Protein AF-A0A6N6ZB13-F1 (afdb_monomer_lite)

Secondary structure (DSSP, 8-state):
-----------------HHHHHHHHHHHHTT----------HHHHHHHHHHHHHHHTS---EEEEETTTTEEEEESTTS----GGGGHHHHHHHHHHHHHTTS--TT------GGGPPSS-----------

Radius of gyration: 36.11 Å; chains: 1; bounding box: 104×61×74 Å

pLDDT: mean 78.66, std 20.18, range [37.59, 98.25]

Structure (mmCIF, N/CA/C/O backbone):
data_AF-A0A6N6ZB13-F1
#
_entry.id   AF-A0A6N6ZB13-F1
#
loop_
_atom_site.group_PDB
_atom_site.id
_atom_site.type_symbol
_atom_site.label_atom_id
_atom_site.label_alt_id
_atom_site.label_comp_id
_atom_site.label_asym_id
_atom_site.label_entity_id
_atom_site.label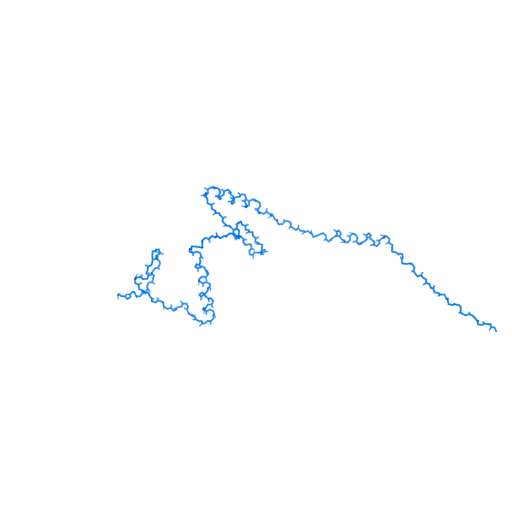_seq_id
_atom_site.pdbx_PDB_ins_code
_atom_site.Cartn_x
_atom_site.Cartn_y
_atom_site.Cartn_z
_atom_site.occupancy
_atom_site.B_iso_or_equiv
_atom_site.auth_seq_id
_atom_site.auth_comp_id
_atom_site.auth_asym_id
_atom_site.auth_atom_id
_atom_site.pdbx_PDB_model_num
ATOM 1 N N . MET A 1 1 ? -89.120 36.707 37.910 1.00 37.59 1 MET A N 1
ATOM 2 C CA . MET A 1 1 ? -87.820 36.511 38.594 1.00 37.59 1 MET A CA 1
ATOM 3 C C . MET A 1 1 ? -86.699 36.685 37.576 1.00 37.59 1 MET A C 1
ATOM 5 O O . MET A 1 1 ? -86.916 36.291 36.436 1.00 37.59 1 MET A O 1
ATOM 9 N N . PRO A 1 2 ? -85.590 37.355 37.932 1.00 39.44 2 PRO A N 1
ATOM 10 C CA . PRO A 1 2 ? -84.689 37.986 36.972 1.00 39.44 2 PRO A CA 1
ATOM 11 C C . PRO A 1 2 ? -83.612 37.044 36.418 1.00 39.44 2 PRO A C 1
ATOM 13 O O . PRO A 1 2 ? -83.189 36.087 37.059 1.00 39.44 2 PRO A O 1
ATOM 16 N N . THR A 1 3 ? -83.156 37.390 35.219 1.00 54.28 3 THR A N 1
ATOM 17 C CA . THR A 1 3 ? -82.002 36.862 34.488 1.00 54.28 3 THR A CA 1
ATOM 18 C C . THR A 1 3 ? -80.716 37.581 34.908 1.00 54.28 3 THR A C 1
ATOM 20 O O . THR A 1 3 ? -80.650 38.796 34.746 1.00 54.28 3 THR A O 1
ATOM 23 N N . GLN A 1 4 ? -79.675 36.860 35.338 1.00 46.25 4 GLN A N 1
ATOM 24 C CA . GLN A 1 4 ? -78.270 37.271 35.171 1.00 46.25 4 GLN A CA 1
ATOM 25 C C . GLN A 1 4 ? -77.349 36.041 35.182 1.00 46.25 4 GLN A C 1
ATOM 27 O O . GLN A 1 4 ? -77.178 35.392 36.208 1.00 46.25 4 GLN A O 1
ATOM 32 N N . GLY A 1 5 ? -76.737 35.738 34.036 1.00 38.31 5 GLY A N 1
ATOM 33 C CA . GLY A 1 5 ? -75.605 34.818 33.923 1.00 38.31 5 GLY A CA 1
ATOM 34 C C . GLY A 1 5 ? -74.342 35.622 33.632 1.00 38.31 5 GLY A C 1
ATOM 35 O O . GLY A 1 5 ? -74.124 36.030 32.495 1.00 38.31 5 GLY A O 1
ATOM 36 N N . SER A 1 6 ? -73.548 35.895 34.669 1.00 45.22 6 SER A N 1
ATOM 37 C CA . SER A 1 6 ? -72.251 36.571 34.568 1.00 45.22 6 SER A CA 1
ATOM 38 C C . SER A 1 6 ? -71.168 35.580 34.132 1.00 45.22 6 SER A C 1
ATOM 40 O O . SER A 1 6 ? -71.003 34.515 34.727 1.00 45.22 6 SER A O 1
ATOM 42 N N . ALA A 1 7 ? -70.439 35.938 33.076 1.00 50.62 7 ALA A N 1
ATOM 43 C CA . ALA A 1 7 ? -69.343 35.172 32.505 1.00 50.62 7 ALA A CA 1
ATOM 44 C C . ALA A 1 7 ? -68.093 35.232 33.402 1.00 50.62 7 ALA A C 1
ATOM 46 O O . ALA A 1 7 ? -67.455 36.277 33.526 1.00 50.62 7 ALA A O 1
ATOM 47 N N . TYR A 1 8 ? -67.697 34.091 33.971 1.00 49.25 8 TYR A N 1
ATOM 48 C CA . TYR A 1 8 ? -66.414 33.922 34.659 1.00 49.25 8 TYR A CA 1
ATOM 49 C C . TYR A 1 8 ? -65.397 33.235 33.732 1.00 49.25 8 TYR A C 1
ATOM 51 O O . TYR A 1 8 ? -65.586 32.095 33.316 1.00 49.25 8 TYR A O 1
ATOM 59 N N . LYS A 1 9 ? -64.301 33.936 33.408 1.00 50.22 9 LYS A N 1
ATOM 60 C CA . LYS A 1 9 ? -63.164 33.441 32.609 1.00 50.22 9 LYS A CA 1
ATOM 61 C C . LYS A 1 9 ? -62.019 33.043 33.558 1.00 50.22 9 LYS A C 1
ATOM 63 O O . LYS A 1 9 ? -61.448 33.938 34.184 1.00 50.22 9 LYS A O 1
ATOM 68 N N . PRO A 1 10 ? -61.634 31.760 33.691 1.00 44.25 10 PRO A N 1
ATOM 69 C CA . PRO A 1 10 ? -60.499 31.403 34.532 1.00 44.25 10 PRO A CA 1
ATOM 70 C C . PRO A 1 10 ? -59.182 31.570 33.760 1.00 44.25 10 PRO A C 1
ATOM 72 O O . PRO A 1 10 ? -58.992 31.020 32.677 1.00 44.25 10 PRO A O 1
ATOM 75 N N . ARG A 1 11 ? -58.244 32.330 34.334 1.00 57.78 11 ARG A N 1
ATOM 76 C CA . ARG A 1 11 ? -56.826 32.323 33.945 1.00 57.78 11 ARG A CA 1
ATOM 77 C C . ARG A 1 11 ? -56.137 31.168 34.675 1.00 57.78 11 ARG A C 1
ATOM 79 O O . ARG A 1 11 ? -55.885 31.269 35.872 1.00 57.78 11 ARG A O 1
ATOM 86 N N . MET A 1 12 ? -55.828 30.081 33.968 1.00 42.53 12 MET A N 1
ATOM 87 C CA . MET A 1 12 ? -55.009 28.987 34.502 1.00 42.53 12 MET A CA 1
ATOM 88 C C . MET A 1 12 ? -53.541 29.427 34.596 1.00 42.53 12 MET A C 1
ATOM 90 O O . MET A 1 12 ? -52.909 29.737 33.589 1.00 42.53 12 MET A O 1
ATOM 94 N N . ARG A 1 13 ? -52.993 29.452 35.815 1.00 54.34 13 ARG A N 1
ATOM 95 C CA . ARG A 1 13 ? -51.546 29.501 36.060 1.00 54.34 13 ARG A CA 1
ATOM 96 C C . ARG A 1 13 ? -51.020 28.068 36.086 1.00 54.34 13 ARG A C 1
ATOM 98 O O . ARG A 1 13 ? -51.380 27.298 36.971 1.00 54.34 13 ARG A O 1
ATOM 105 N N . LEU A 1 14 ? -50.182 27.731 35.109 1.00 49.72 14 LEU A N 1
ATOM 106 C CA . LEU A 1 14 ? -49.508 26.441 35.001 1.00 49.72 14 LEU A CA 1
ATOM 107 C C . LEU A 1 14 ? -48.392 26.358 36.058 1.00 49.72 14 LEU A C 1
ATOM 109 O O . LEU A 1 14 ? -47.333 26.958 35.899 1.00 49.72 14 LEU A O 1
ATOM 113 N N . PHE A 1 15 ? -48.653 25.649 37.156 1.00 59.22 15 PHE A N 1
ATOM 114 C CA . PHE A 1 15 ? -47.659 25.313 38.177 1.00 59.22 15 PHE A CA 1
ATOM 115 C C . PHE A 1 15 ? -46.985 23.991 37.796 1.00 59.22 15 PHE A C 1
ATOM 117 O O . PHE A 1 15 ? -47.596 22.929 37.899 1.00 59.22 15 PHE A O 1
ATOM 124 N N . ILE A 1 16 ? -45.732 24.053 37.344 1.00 56.81 16 ILE A N 1
ATOM 125 C CA . ILE A 1 16 ? -44.914 22.863 37.077 1.00 56.81 16 ILE A CA 1
ATOM 126 C C . ILE A 1 16 ? -44.331 22.391 38.420 1.00 56.81 16 ILE A C 1
ATOM 128 O O . ILE A 1 16 ? -43.583 23.145 39.046 1.00 56.81 16 ILE A O 1
ATOM 132 N N . PRO A 1 17 ? -44.658 21.182 38.914 1.00 52.16 17 PRO A N 1
ATOM 133 C CA . PRO A 1 17 ? -44.136 20.710 40.188 1.00 52.16 17 PRO A CA 1
ATOM 134 C C . PRO A 1 17 ? -42.657 20.320 40.052 1.00 52.16 17 PRO A C 1
ATOM 136 O O . PRO A 1 17 ? -42.290 19.530 39.184 1.00 52.16 17 PRO A O 1
ATOM 139 N N . PHE A 1 18 ? -41.817 20.805 40.972 1.00 55.53 18 PHE A N 1
ATOM 140 C CA . PHE A 1 18 ? -40.373 20.513 41.064 1.00 55.53 18 PHE A CA 1
ATOM 141 C C . PHE A 1 18 ? -40.019 19.011 41.044 1.00 55.53 18 PHE A C 1
ATOM 143 O O . PHE A 1 18 ? -38.910 18.638 40.666 1.00 55.53 18 PHE A O 1
ATOM 150 N N . ARG A 1 19 ? -40.966 18.126 41.385 1.00 55.62 19 ARG A N 1
ATOM 151 C CA . ARG A 1 19 ? -40.795 16.665 41.302 1.00 55.62 19 ARG A CA 1
ATOM 152 C C . ARG A 1 19 ? -40.657 16.142 39.865 1.00 55.62 19 ARG A C 1
ATOM 154 O O . ARG A 1 19 ? -39.998 15.128 39.665 1.00 55.62 19 ARG A O 1
ATOM 161 N N . LEU A 1 20 ? -41.218 16.840 38.874 1.00 53.56 20 LEU A N 1
ATOM 162 C CA . LEU A 1 20 ? -41.131 16.459 37.459 1.00 53.56 20 LEU A CA 1
ATOM 163 C C . LEU A 1 20 ? -39.747 16.772 36.862 1.00 53.56 20 LEU A C 1
ATOM 165 O O . LEU A 1 20 ? -39.248 16.017 36.036 1.00 53.56 20 LEU A O 1
ATOM 169 N N . VAL A 1 21 ? -39.094 17.837 37.342 1.00 60.34 21 VAL A N 1
ATOM 170 C CA . VAL A 1 21 ? -37.716 18.197 36.957 1.00 60.34 21 VAL A CA 1
ATOM 171 C C . VAL A 1 21 ? -36.721 17.144 3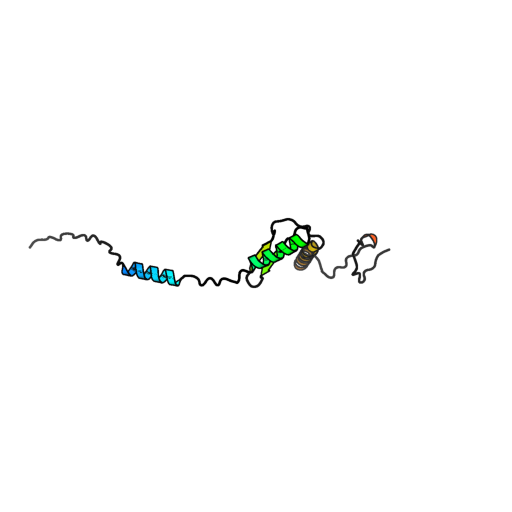7.454 1.00 60.34 21 VAL A C 1
ATOM 173 O O . VAL A 1 21 ? -35.830 16.735 36.715 1.00 60.34 21 VAL A O 1
ATOM 176 N N . TYR A 1 22 ? -36.910 16.649 38.681 1.00 58.06 22 TYR A N 1
ATOM 177 C CA . TYR A 1 22 ? -36.040 15.625 39.270 1.00 58.06 22 TYR A CA 1
ATOM 178 C C . TYR A 1 22 ? -36.163 14.257 38.582 1.00 58.06 22 TYR A C 1
ATOM 180 O O . TYR A 1 22 ? -35.163 13.563 38.416 1.00 58.06 22 TYR A O 1
ATOM 188 N N . LEU A 1 23 ? -37.368 13.883 38.137 1.00 58.03 23 LEU A N 1
ATOM 189 C CA . LEU A 1 23 ? -37.597 12.631 37.406 1.00 58.03 23 LEU A CA 1
ATOM 190 C C . LEU A 1 23 ? -36.981 12.647 35.998 1.00 58.03 23 LEU A C 1
ATOM 192 O O . LEU A 1 23 ? -36.468 11.625 35.551 1.00 58.03 23 LEU A O 1
ATOM 196 N N . LEU A 1 24 ? -36.957 13.803 35.326 1.00 58.94 24 LEU A N 1
ATOM 197 C CA . LEU A 1 24 ? -36.292 13.960 34.027 1.00 58.94 24 LEU A CA 1
ATOM 198 C C . LEU A 1 24 ? -34.758 13.965 34.151 1.00 58.94 24 LEU A C 1
ATOM 200 O O . LEU A 1 24 ? -34.077 13.368 33.320 1.00 58.94 24 LEU A O 1
ATOM 204 N N . ALA A 1 25 ? -34.211 14.565 35.213 1.00 59.16 25 ALA A N 1
ATOM 205 C CA . ALA A 1 25 ? -32.772 14.536 35.491 1.00 59.16 25 ALA A CA 1
ATOM 206 C C . ALA A 1 25 ? -32.265 13.120 35.832 1.00 59.16 25 ALA A C 1
ATOM 208 O O . ALA A 1 25 ? -31.186 12.725 35.393 1.00 59.16 25 ALA A O 1
ATOM 209 N N . ALA A 1 26 ? -33.063 12.330 36.560 1.00 58.22 26 ALA A N 1
ATOM 210 C CA . ALA A 1 26 ? -32.748 10.933 36.866 1.00 58.22 26 ALA A CA 1
ATOM 211 C C . ALA A 1 26 ? -32.772 10.033 35.615 1.00 58.22 26 ALA A C 1
ATOM 213 O O . ALA A 1 26 ? -31.980 9.099 35.513 1.00 58.22 26 ALA A O 1
ATOM 214 N N . TRP A 1 27 ? -33.636 10.337 34.641 1.00 59.00 27 TRP A N 1
ATOM 215 C CA . TRP A 1 27 ? -33.692 9.615 33.367 1.00 59.00 27 TRP A CA 1
ATOM 216 C C . TRP A 1 27 ? -32.492 9.941 32.462 1.00 59.00 27 TRP A C 1
ATOM 218 O O . TRP A 1 27 ? -31.922 9.043 31.848 1.00 59.00 27 TRP A O 1
ATOM 228 N N . ALA A 1 28 ? -32.038 11.200 32.452 1.00 57.09 28 ALA A N 1
ATOM 229 C CA . ALA A 1 28 ? -30.855 11.625 31.700 1.00 57.09 28 ALA A CA 1
ATOM 230 C C . ALA A 1 28 ? -29.548 10.993 32.219 1.00 57.09 28 ALA A C 1
ATOM 232 O O . ALA A 1 28 ? -28.654 10.701 31.429 1.00 57.09 28 ALA A O 1
ATOM 233 N N . LEU A 1 29 ? -29.447 10.725 33.527 1.00 55.59 29 LEU A N 1
ATOM 234 C CA . LEU A 1 29 ? -28.271 10.075 34.119 1.00 55.59 29 LEU A CA 1
ATOM 235 C C . LEU A 1 29 ? -28.218 8.559 33.844 1.00 55.59 29 LEU A C 1
ATOM 237 O O . LEU A 1 29 ? -27.148 7.961 33.884 1.00 55.59 29 LEU A O 1
ATOM 241 N N . CYS A 1 30 ? -29.361 7.941 33.527 1.00 52.34 30 CYS A N 1
ATOM 242 C CA . CYS A 1 30 ? -29.466 6.516 33.195 1.00 52.34 30 CYS A CA 1
ATOM 243 C C . CYS A 1 30 ? -29.174 6.215 31.710 1.00 52.34 30 CYS A C 1
ATOM 245 O O . CYS A 1 30 ? -29.037 5.056 31.332 1.00 52.34 30 CYS A O 1
ATOM 247 N N . LEU A 1 31 ? -29.047 7.258 30.878 1.00 54.84 31 LEU A N 1
ATOM 248 C CA . LEU A 1 31 ? -28.671 7.184 29.462 1.00 54.84 31 LEU A CA 1
ATOM 249 C C . LEU A 1 31 ? -27.209 7.577 29.204 1.00 54.84 31 LEU A C 1
ATOM 251 O O . LEU A 1 31 ? -26.844 7.860 28.064 1.00 54.84 31 LEU A O 1
ATOM 255 N N . ALA A 1 32 ? -26.357 7.598 30.234 1.00 57.28 32 ALA A N 1
ATOM 256 C CA . ALA A 1 32 ? -24.922 7.620 29.990 1.00 57.28 32 ALA A CA 1
ATOM 257 C C . ALA A 1 32 ? -24.584 6.356 29.183 1.00 57.28 32 ALA A C 1
ATOM 259 O O . ALA A 1 32 ? -24.818 5.249 29.680 1.00 57.28 32 ALA A O 1
ATOM 260 N N . PRO A 1 33 ? -24.087 6.472 27.938 1.00 58.09 33 PRO A N 1
ATOM 261 C CA . PRO A 1 33 ? -23.634 5.291 27.246 1.00 58.09 33 PRO A CA 1
ATOM 262 C C . PRO A 1 33 ? -22.496 4.730 28.094 1.00 58.09 33 PRO A C 1
ATOM 264 O O . PRO A 1 33 ? -21.543 5.440 28.423 1.00 58.09 33 PRO A O 1
ATOM 267 N N . LEU A 1 34 ? -22.589 3.448 28.446 1.00 56.53 34 LEU A N 1
ATOM 268 C CA . LEU A 1 34 ? -21.404 2.634 28.672 1.00 56.53 34 LEU A CA 1
ATOM 269 C C . LEU A 1 34 ? -20.655 2.615 27.337 1.00 56.53 34 LEU A C 1
ATOM 271 O O . LEU A 1 34 ? -20.761 1.672 26.557 1.00 56.53 34 LEU A O 1
ATOM 275 N N . ALA A 1 35 ? -19.966 3.711 27.027 1.00 57.09 35 ALA A N 1
ATOM 276 C CA . ALA A 1 35 ? -18.956 3.732 26.002 1.00 57.09 35 ALA A CA 1
ATOM 277 C C . ALA A 1 35 ? -17.888 2.774 26.519 1.00 57.09 35 ALA A C 1
ATOM 279 O O . ALA A 1 35 ? -17.119 3.099 27.422 1.00 57.09 35 ALA A O 1
ATOM 280 N N . SER A 1 36 ? -17.932 1.539 26.024 1.00 52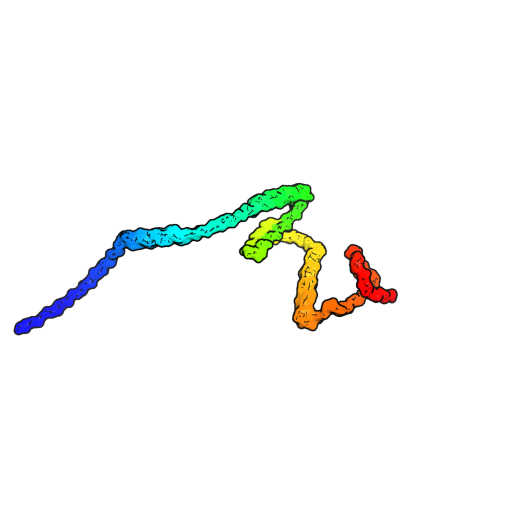.62 36 SER A N 1
ATOM 281 C CA . SER A 1 36 ? -16.817 0.623 26.158 1.00 52.62 36 SER A CA 1
ATOM 282 C C . SER A 1 36 ? -15.625 1.351 25.551 1.00 52.62 36 SER A C 1
ATOM 284 O O . SER A 1 36 ? -15.584 1.581 24.344 1.00 52.62 36 SER A O 1
ATOM 286 N N . ALA A 1 37 ? -14.710 1.810 26.405 1.00 55.72 37 ALA A N 1
ATOM 287 C CA . ALA A 1 37 ? -13.408 2.259 25.963 1.00 55.72 37 ALA A CA 1
ATOM 288 C C . ALA A 1 37 ? -12.725 1.013 25.401 1.00 55.72 37 ALA A C 1
ATOM 290 O O . ALA A 1 37 ? -12.169 0.207 26.151 1.00 55.72 37 ALA A O 1
ATOM 291 N N . ALA A 1 38 ? -12.864 0.802 24.091 1.00 60.06 38 ALA A N 1
ATOM 292 C CA . ALA A 1 38 ? -12.016 -0.140 23.394 1.00 60.06 38 ALA A CA 1
ATOM 293 C C . ALA A 1 38 ? -10.568 0.231 23.751 1.00 60.06 38 ALA A C 1
ATOM 295 O O . ALA A 1 38 ? -10.259 1.426 23.811 1.00 60.06 38 ALA A O 1
ATOM 296 N N . PRO A 1 39 ? -9.709 -0.748 24.073 1.00 58.97 39 PRO A N 1
ATOM 297 C CA . PRO A 1 39 ? -8.319 -0.462 24.378 1.00 58.97 39 PRO A CA 1
ATOM 298 C C . PRO A 1 39 ? -7.723 0.367 23.237 1.00 58.97 39 PRO A C 1
ATOM 300 O O . PRO A 1 39 ? -7.700 -0.067 22.086 1.00 58.97 39 PRO A O 1
ATOM 303 N N . ASP A 1 40 ? -7.304 1.588 23.564 1.00 74.62 40 ASP A N 1
ATOM 304 C CA . ASP A 1 40 ? -6.696 2.492 22.602 1.00 74.62 40 ASP A CA 1
ATOM 305 C C . ASP A 1 40 ? -5.236 2.077 22.424 1.00 74.62 40 ASP A C 1
ATOM 307 O O . ASP A 1 40 ? -4.356 2.426 23.212 1.00 74.62 40 ASP A O 1
ATOM 311 N N . PHE A 1 41 ? -4.994 1.235 21.421 1.00 79.69 41 PHE A N 1
ATOM 312 C CA . PHE A 1 41 ? -3.652 0.786 21.061 1.00 79.69 41 PHE A CA 1
ATOM 313 C C . PHE A 1 41 ? -2.880 1.839 20.255 1.00 79.69 41 PHE A C 1
ATOM 315 O O . PHE A 1 41 ? -1.679 1.663 20.042 1.00 79.69 41 PHE A O 1
ATOM 322 N N . ALA A 1 42 ? -3.533 2.920 19.809 1.00 82.94 42 ALA A N 1
ATOM 323 C CA . ALA A 1 42 ? -2.924 3.952 18.976 1.00 82.94 42 ALA A CA 1
ATOM 324 C C . ALA A 1 42 ? -1.633 4.554 19.566 1.00 82.94 42 ALA A C 1
ATOM 326 O O . ALA A 1 42 ? -0.644 4.590 18.833 1.00 82.94 42 ALA A O 1
ATOM 327 N N . PRO A 1 43 ? -1.562 4.969 20.850 1.00 88.50 43 PRO A N 1
ATOM 328 C CA . PRO A 1 43 ? -0.354 5.599 21.389 1.00 88.50 43 PRO A CA 1
ATOM 329 C C . PRO A 1 43 ? 0.849 4.649 21.458 1.00 88.50 43 PRO A C 1
ATOM 331 O O . PRO A 1 43 ? 1.976 5.049 21.159 1.00 88.50 43 PRO A O 1
ATOM 334 N N . GLU A 1 44 ? 0.632 3.381 21.820 1.00 90.19 44 GLU A N 1
ATOM 335 C CA . GLU A 1 44 ? 1.713 2.390 21.822 1.00 90.19 44 GLU A CA 1
ATOM 336 C C . GLU A 1 44 ? 2.161 2.090 20.387 1.00 90.19 44 GLU A C 1
ATOM 338 O O . GLU A 1 44 ? 3.357 2.082 20.096 1.00 90.19 44 GLU A O 1
ATOM 343 N N . LEU A 1 45 ? 1.212 1.909 19.465 1.00 91.25 45 LEU A N 1
ATOM 344 C CA . LEU A 1 45 ? 1.501 1.654 18.056 1.00 91.25 45 LEU A CA 1
ATOM 345 C C . LEU A 1 45 ? 2.292 2.807 17.417 1.00 91.25 45 LEU A C 1
ATOM 347 O O . LEU A 1 45 ? 3.285 2.567 16.727 1.00 91.25 45 LEU A O 1
ATOM 351 N N . GLU A 1 46 ? 1.910 4.051 17.695 1.00 93.38 46 GLU A N 1
ATOM 352 C CA . GLU A 1 46 ? 2.604 5.248 17.220 1.00 93.38 46 GLU A CA 1
ATOM 353 C C . GLU A 1 46 ? 4.038 5.342 17.764 1.00 93.38 46 GLU A C 1
ATOM 355 O O . GLU A 1 46 ? 4.974 5.605 17.003 1.00 93.38 46 GLU A O 1
ATOM 360 N N . SER A 1 47 ? 4.242 5.053 19.054 1.00 94.31 47 SER A N 1
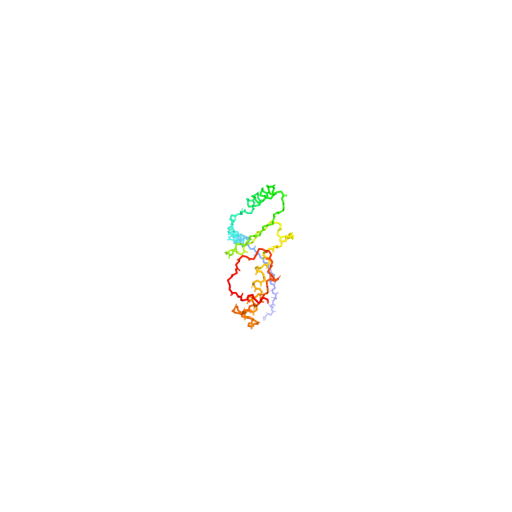ATOM 361 C CA . SER A 1 47 ? 5.573 5.000 19.680 1.00 94.31 47 SER A CA 1
ATOM 362 C C . SER A 1 47 ? 6.484 3.967 19.004 1.00 94.31 47 SER A C 1
ATOM 364 O O . SER A 1 47 ? 7.636 4.255 18.655 1.00 94.31 47 SER A O 1
ATOM 366 N N . GLN A 1 48 ? 5.960 2.765 18.748 1.00 95.06 48 GLN A N 1
ATOM 367 C CA . GLN A 1 48 ? 6.687 1.687 18.073 1.00 95.06 48 GLN A CA 1
ATOM 368 C C . GLN A 1 48 ? 7.058 2.073 16.635 1.00 95.06 48 GLN A C 1
ATOM 370 O O . GLN A 1 48 ? 8.208 1.899 16.225 1.00 95.06 48 GLN A O 1
ATOM 375 N N . ILE A 1 49 ? 6.111 2.638 15.884 1.00 95.88 49 ILE A N 1
ATOM 376 C CA . ILE A 1 49 ? 6.309 3.073 14.496 1.00 95.88 49 ILE A CA 1
ATOM 377 C C . ILE A 1 49 ? 7.329 4.207 14.417 1.00 95.88 49 ILE A C 1
ATOM 379 O O . ILE A 1 49 ? 8.242 4.136 13.596 1.00 95.88 49 ILE A O 1
ATOM 383 N N . THR A 1 50 ? 7.250 5.193 15.310 1.00 95.25 50 THR A N 1
ATOM 384 C CA . THR A 1 50 ? 8.216 6.302 15.377 1.00 95.25 50 THR A CA 1
ATOM 385 C C . THR A 1 50 ? 9.629 5.789 15.656 1.00 95.25 50 THR A C 1
ATOM 387 O O . THR A 1 50 ? 10.598 6.234 15.038 1.00 95.25 50 THR A O 1
ATOM 390 N N . ARG A 1 51 ? 9.769 4.796 16.545 1.00 96.00 51 ARG A N 1
ATOM 391 C CA . ARG A 1 51 ? 11.064 4.157 16.821 1.00 96.00 51 ARG A CA 1
ATOM 392 C C . ARG A 1 51 ? 11.616 3.420 15.599 1.00 96.00 51 ARG A C 1
ATOM 394 O O . ARG A 1 51 ? 12.818 3.491 15.341 1.00 96.00 51 ARG A O 1
ATOM 401 N N . ILE A 1 52 ? 10.761 2.729 14.843 1.00 96.25 52 ILE A N 1
ATOM 402 C CA . ILE A 1 52 ? 11.155 2.060 13.596 1.00 96.25 52 ILE A CA 1
ATOM 403 C C . ILE A 1 52 ? 11.574 3.096 12.549 1.00 96.25 52 ILE A C 1
ATOM 405 O O . ILE A 1 52 ? 12.651 2.952 11.972 1.00 96.25 52 ILE A O 1
ATOM 409 N N . GLU A 1 53 ? 10.782 4.152 12.346 1.00 96.44 53 GLU A N 1
ATOM 410 C CA . GLU A 1 53 ? 11.095 5.240 11.409 1.00 96.44 53 GLU A CA 1
ATOM 411 C C . GLU A 1 53 ? 12.482 5.833 11.705 1.00 96.44 53 GLU A C 1
ATOM 413 O O . GLU A 1 53 ? 13.335 5.895 10.815 1.00 96.44 53 GLU A O 1
ATOM 418 N N . ALA A 1 54 ? 12.752 6.143 12.978 1.00 95.38 54 ALA A N 1
ATOM 419 C CA . ALA A 1 54 ? 14.049 6.643 13.425 1.00 95.38 54 ALA A CA 1
ATOM 420 C C . ALA A 1 54 ? 15.197 5.649 13.168 1.00 95.38 54 ALA A C 1
ATOM 422 O O . ALA A 1 54 ? 16.281 6.058 12.756 1.00 95.38 54 ALA A O 1
ATOM 423 N N . SER A 1 55 ? 14.972 4.346 13.375 1.00 96.50 55 SER A N 1
ATOM 424 C CA . SER A 1 55 ? 15.997 3.312 13.161 1.00 96.50 55 SER A CA 1
ATOM 425 C C . SER A 1 55 ? 16.360 3.096 11.688 1.00 96.50 55 SER A C 1
ATOM 427 O O . SER A 1 55 ? 17.508 2.786 11.376 1.00 96.50 55 SER A O 1
ATOM 429 N N . VAL A 1 56 ? 15.395 3.267 10.781 1.00 94.19 56 VAL A N 1
ATOM 430 C CA . VAL A 1 56 ? 15.581 3.080 9.334 1.00 94.19 56 VAL A CA 1
ATOM 431 C C . VAL A 1 56 ? 16.248 4.306 8.699 1.00 94.19 56 VAL A C 1
ATOM 433 O O . VAL A 1 56 ? 16.870 4.186 7.644 1.00 94.19 56 VAL A O 1
ATOM 436 N N . GLY A 1 57 ? 16.136 5.483 9.326 1.00 91.19 57 GLY A N 1
ATOM 437 C CA . GLY A 1 57 ? 16.668 6.740 8.787 1.00 91.19 57 GLY A CA 1
ATOM 438 C C . GLY A 1 57 ? 15.924 7.220 7.535 1.00 91.19 57 GLY A C 1
ATOM 439 O O . GLY A 1 57 ? 16.490 7.937 6.711 1.00 91.19 57 GLY A O 1
ATOM 440 N N . GLY A 1 58 ? 14.670 6.791 7.368 1.00 92.69 58 GLY A N 1
ATOM 441 C CA . GLY A 1 58 ? 13.813 7.099 6.223 1.00 92.69 58 GLY A CA 1
ATOM 442 C C . GLY A 1 58 ? 12.437 7.607 6.651 1.00 92.69 58 GLY A C 1
ATOM 443 O O . GLY A 1 58 ? 12.251 8.034 7.784 1.00 92.69 58 GLY A O 1
ATOM 444 N N . ARG A 1 59 ? 11.465 7.553 5.732 1.00 95.38 59 ARG A N 1
ATOM 445 C CA . ARG A 1 59 ? 10.051 7.843 6.023 1.00 95.38 59 ARG A CA 1
ATOM 446 C C . ARG A 1 59 ? 9.246 6.553 6.067 1.00 95.38 59 ARG A C 1
ATOM 448 O O . ARG A 1 59 ? 9.427 5.702 5.191 1.00 95.38 59 ARG A O 1
ATOM 455 N N . LEU A 1 60 ? 8.326 6.448 7.018 1.00 96.19 60 LEU A N 1
ATOM 456 C CA . LEU A 1 60 ? 7.444 5.297 7.188 1.00 96.19 60 LEU A CA 1
ATOM 457 C C . LEU A 1 60 ? 5.978 5.738 7.131 1.00 96.19 60 LEU A C 1
ATOM 459 O O . LEU A 1 60 ? 5.565 6.614 7.876 1.00 96.19 60 LEU A O 1
ATOM 463 N N . GLY A 1 61 ? 5.192 5.121 6.250 1.00 95.44 61 GLY A N 1
ATOM 464 C CA . GLY A 1 61 ? 3.738 5.285 6.197 1.00 95.44 61 GLY A CA 1
ATOM 465 C C . GLY A 1 61 ? 3.049 3.983 6.590 1.00 95.44 61 GLY A C 1
ATOM 466 O O . GLY A 1 61 ? 3.453 2.915 6.125 1.00 95.44 61 GLY A O 1
ATOM 467 N N . VAL A 1 62 ? 2.027 4.059 7.443 1.00 95.81 62 VAL A N 1
ATOM 468 C CA . VAL A 1 62 ? 1.278 2.890 7.929 1.00 95.81 62 VAL A CA 1
ATOM 469 C C . VAL A 1 62 ? -0.216 3.177 7.857 1.00 95.81 62 VAL A C 1
ATOM 471 O O . VAL A 1 62 ? -0.665 4.238 8.275 1.00 95.81 62 VAL A O 1
ATOM 474 N N . GLY A 1 63 ? -0.991 2.222 7.350 1.00 94.31 63 GLY A N 1
ATOM 475 C CA . GLY A 1 63 ? -2.450 2.234 7.403 1.00 94.31 63 GLY A CA 1
ATOM 476 C C . GLY A 1 63 ? -2.946 0.887 7.912 1.00 94.31 63 GLY A C 1
ATOM 477 O O . GLY A 1 63 ? -2.481 -0.155 7.451 1.00 94.31 63 GLY A O 1
ATOM 478 N N . VAL A 1 64 ? -3.862 0.914 8.871 1.00 93.75 64 VAL A N 1
ATOM 479 C CA . VAL A 1 64 ? -4.461 -0.262 9.502 1.00 93.75 64 VAL A CA 1
ATOM 480 C C . VAL A 1 64 ? -5.971 -0.111 9.433 1.00 93.75 64 VAL A C 1
ATOM 482 O O . VAL A 1 64 ? -6.505 0.952 9.745 1.00 93.75 64 VAL A O 1
ATOM 485 N N . ILE A 1 65 ? -6.648 -1.175 9.015 1.00 92.94 65 ILE A N 1
ATOM 486 C CA . ILE A 1 65 ? -8.105 -1.279 9.021 1.00 92.94 65 ILE A CA 1
ATOM 487 C C . ILE A 1 65 ? -8.439 -2.567 9.764 1.00 92.94 65 ILE A C 1
ATOM 489 O O . ILE A 1 65 ? -7.985 -3.642 9.367 1.00 92.94 65 ILE A O 1
ATOM 493 N N . ASP A 1 66 ? -9.208 -2.453 10.837 1.00 91.69 66 ASP A N 1
ATOM 494 C CA . ASP A 1 66 ? -9.823 -3.595 11.497 1.00 91.69 66 ASP A CA 1
ATOM 495 C C . ASP A 1 66 ? -11.137 -3.919 10.785 1.00 91.69 66 ASP A C 1
ATOM 497 O O . ASP A 1 66 ? -12.123 -3.197 10.901 1.00 91.69 66 ASP A O 1
ATOM 501 N N . THR A 1 67 ? -11.157 -5.026 10.047 1.00 94.94 67 THR A N 1
ATOM 502 C CA . THR A 1 67 ? -12.328 -5.465 9.277 1.00 94.94 67 THR A CA 1
ATOM 503 C C . THR A 1 67 ? -13.468 -6.009 10.141 1.00 94.94 67 THR A C 1
ATOM 505 O O . THR A 1 67 ? -14.535 -6.298 9.608 1.00 94.94 67 THR A O 1
ATOM 508 N N . GLN A 1 68 ? -13.260 -6.226 11.445 1.00 94.31 68 GLN A N 1
ATOM 509 C CA . GLN A 1 68 ? -14.329 -6.629 12.361 1.00 94.31 68 GLN A CA 1
ATOM 510 C C . GLN A 1 68 ? -15.102 -5.413 12.883 1.00 94.31 68 GLN A C 1
ATOM 512 O O . GLN A 1 68 ? -16.314 -5.497 13.081 1.00 94.31 68 GLN A O 1
ATOM 517 N N . THR A 1 69 ? -14.403 -4.307 13.143 1.00 90.38 69 THR A N 1
ATOM 518 C CA . THR A 1 69 ? -14.984 -3.094 13.741 1.00 90.38 69 THR A CA 1
ATOM 519 C C . THR A 1 69 ? -15.138 -1.934 12.756 1.00 90.38 69 THR A C 1
ATOM 521 O O . THR A 1 69 ? -15.704 -0.909 13.129 1.00 90.38 69 THR A O 1
ATOM 524 N N . ASP A 1 70 ? -14.634 -2.077 11.526 1.00 90.50 70 ASP A N 1
ATOM 525 C CA . ASP A 1 70 ? -14.493 -1.018 10.514 1.00 90.50 70 ASP A CA 1
ATOM 526 C C . ASP A 1 70 ? -13.737 0.223 11.022 1.00 90.50 70 ASP A C 1
ATOM 528 O O . ASP A 1 70 ? -13.844 1.323 10.475 1.00 90.50 70 ASP A O 1
ATOM 532 N N . THR A 1 71 ? -12.933 0.057 12.073 1.00 89.56 71 THR A N 1
ATOM 533 C CA . THR A 1 71 ? -12.074 1.125 12.578 1.00 89.56 71 THR A CA 1
ATOM 534 C C . THR A 1 71 ? -10.789 1.185 11.768 1.00 89.56 71 THR A C 1
ATOM 536 O O . THR A 1 71 ? -10.219 0.169 11.366 1.00 89.56 71 THR A O 1
ATOM 539 N N . SER A 1 72 ? -10.318 2.403 11.514 1.00 91.00 72 SER A N 1
ATOM 540 C CA . SER A 1 72 ? -9.077 2.636 10.787 1.00 91.00 72 SER A CA 1
ATOM 541 C C . SER A 1 72 ? -8.140 3.522 11.585 1.00 91.00 72 SER A C 1
ATOM 543 O O . SER A 1 72 ? -8.570 4.510 12.179 1.00 91.00 72 SER A O 1
ATOM 545 N N . TRP A 1 73 ? -6.853 3.219 11.514 1.00 93.75 73 TRP A N 1
ATOM 546 C CA . TRP A 1 73 ? -5.787 4.026 12.086 1.00 93.75 73 TRP A CA 1
ATOM 547 C C . TRP A 1 73 ? -4.668 4.191 11.060 1.00 93.75 73 TRP A C 1
ATOM 549 O O . TRP A 1 73 ? -4.410 3.287 10.262 1.00 93.75 73 TRP A O 1
ATOM 559 N N . ASN A 1 74 ? -4.003 5.344 11.047 1.00 94.31 74 ASN A N 1
ATOM 560 C CA . ASN A 1 74 ? -2.905 5.589 10.122 1.00 94.31 74 ASN A CA 1
ATOM 561 C C . ASN A 1 74 ? -1.805 6.465 10.730 1.00 94.31 74 ASN A C 1
ATOM 563 O O . ASN A 1 74 ? -2.054 7.282 11.612 1.00 94.31 74 ASN A O 1
ATOM 567 N N . TYR A 1 75 ? -0.597 6.301 10.194 1.00 95.19 75 TYR A N 1
ATOM 568 C CA . TYR A 1 75 ? 0.578 7.127 10.437 1.00 95.19 75 TYR A CA 1
ATOM 569 C C . TYR A 1 75 ? 1.089 7.645 9.094 1.00 95.19 75 TYR A C 1
ATOM 571 O O . TYR A 1 75 ? 1.425 6.847 8.213 1.00 95.19 75 TYR A O 1
ATOM 579 N N . ARG A 1 76 ? 1.113 8.975 8.921 1.00 94.94 76 ARG A N 1
ATOM 580 C CA . ARG A 1 76 ? 1.393 9.649 7.636 1.00 94.94 76 ARG A CA 1
ATOM 581 C C . ARG A 1 76 ? 0.506 9.148 6.480 1.00 94.94 76 ARG A C 1
ATOM 583 O O . ARG A 1 76 ? 0.970 9.050 5.345 1.00 94.94 76 ARG A O 1
ATOM 590 N N . GLY A 1 77 ? -0.762 8.822 6.754 1.00 93.81 77 GLY A N 1
ATOM 591 C CA . GLY A 1 77 ? -1.676 8.228 5.768 1.00 93.81 77 GLY A CA 1
ATOM 592 C C . GLY A 1 77 ? -1.943 9.100 4.536 1.00 93.81 77 GLY A C 1
ATOM 593 O O . GLY A 1 77 ? -2.160 8.570 3.449 1.00 93.81 77 GLY A O 1
ATOM 594 N N . ASP A 1 78 ? -1.856 10.423 4.684 1.00 95.88 78 ASP A N 1
ATOM 595 C CA . ASP A 1 78 ? -2.084 11.388 3.599 1.00 95.88 78 ASP A CA 1
ATOM 596 C C . ASP A 1 78 ? -0.811 11.731 2.800 1.00 95.88 78 ASP A C 1
ATOM 598 O O . ASP A 1 78 ? -0.853 12.483 1.819 1.00 95.88 78 ASP A O 1
ATOM 602 N N . GLU A 1 79 ? 0.346 11.194 3.196 1.00 97.19 79 GLU A N 1
ATOM 603 C CA . GLU A 1 79 ? 1.599 11.408 2.478 1.00 97.19 79 GLU A CA 1
ATOM 604 C C . GLU A 1 79 ? 1.749 10.472 1.274 1.00 97.19 79 GLU A C 1
ATOM 606 O O . GLU A 1 79 ? 1.284 9.334 1.237 1.00 97.19 79 GLU A O 1
ATOM 611 N N . ARG A 1 80 ? 2.488 10.940 0.263 1.00 96.75 80 ARG A N 1
ATOM 612 C CA . ARG A 1 80 ? 2.771 10.149 -0.937 1.00 96.75 80 ARG A CA 1
ATOM 613 C C . ARG A 1 80 ? 4.008 9.271 -0.751 1.00 96.75 80 ARG A C 1
ATOM 615 O O . ARG A 1 80 ? 5.093 9.752 -0.400 1.00 96.75 80 ARG A O 1
ATOM 622 N N . PHE A 1 81 ? 3.848 8.001 -1.113 1.00 96.50 81 PHE A N 1
ATOM 623 C CA . PHE A 1 81 ? 4.905 6.996 -1.203 1.00 96.50 81 PHE A CA 1
ATOM 624 C C . PHE A 1 81 ? 4.918 6.361 -2.603 1.00 96.50 81 PHE A C 1
ATOM 626 O O . PHE A 1 81 ? 3.866 6.251 -3.241 1.00 96.50 81 PHE A O 1
ATOM 633 N N . PRO A 1 82 ? 6.088 5.950 -3.120 1.00 95.94 82 PRO A N 1
ATOM 634 C CA . PRO A 1 82 ? 6.155 5.228 -4.381 1.00 95.94 82 PRO A CA 1
ATOM 635 C C . PRO A 1 82 ? 5.505 3.850 -4.220 1.00 95.94 82 PRO A C 1
ATOM 637 O O . PRO A 1 82 ? 5.878 3.078 -3.342 1.00 95.94 82 PRO A O 1
ATOM 640 N N . LEU A 1 83 ? 4.556 3.517 -5.096 1.00 96.12 83 LEU A N 1
ATOM 641 C CA . LEU A 1 83 ? 3.892 2.210 -5.053 1.00 96.12 83 LEU A CA 1
ATOM 642 C C . LEU A 1 83 ? 4.862 1.063 -5.379 1.00 96.12 83 LEU A C 1
ATOM 644 O O . LEU A 1 83 ? 4.726 -0.045 -4.864 1.00 96.12 83 LEU A O 1
ATOM 648 N N . CYS A 1 84 ? 5.864 1.299 -6.234 1.00 95.69 84 CYS A N 1
ATOM 649 C CA . CYS A 1 84 ? 6.731 0.230 -6.741 1.00 95.69 84 CYS A CA 1
ATOM 650 C C . CYS A 1 84 ? 5.859 -0.948 -7.214 1.00 95.69 84 CYS A C 1
ATOM 652 O O . CYS A 1 84 ? 4.830 -0.726 -7.832 1.00 95.69 84 CYS A O 1
ATOM 654 N N . SER A 1 85 ? 6.189 -2.202 -6.906 1.00 95.88 85 SER A N 1
ATOM 655 C CA . SER A 1 85 ? 5.374 -3.345 -7.343 1.00 95.88 85 SER A CA 1
ATOM 656 C C . SER A 1 85 ? 3.997 -3.487 -6.670 1.00 95.88 85 SER A C 1
ATOM 658 O O . SER A 1 85 ? 3.241 -4.351 -7.115 1.00 95.88 85 SER A O 1
ATOM 660 N N . THR A 1 86 ? 3.623 -2.676 -5.669 1.00 96.25 86 THR A N 1
ATOM 661 C CA . THR A 1 86 ? 2.299 -2.789 -5.017 1.00 96.25 86 THR A CA 1
ATOM 662 C C . THR A 1 86 ? 1.148 -2.359 -5.930 1.00 96.25 86 THR A C 1
ATOM 664 O O . THR A 1 86 ? 0.030 -2.843 -5.757 1.00 96.25 86 THR A O 1
ATOM 667 N N . PHE A 1 87 ? 1.413 -1.570 -6.986 1.00 97.25 87 PHE A N 1
ATOM 668 C CA . PHE A 1 87 ? 0.397 -1.207 -7.990 1.00 97.25 87 PHE A CA 1
ATOM 669 C C . PHE A 1 87 ? -0.267 -2.436 -8.632 1.00 97.25 87 PHE A C 1
ATOM 671 O O . PHE A 1 87 ? -1.405 -2.360 -9.097 1.00 97.25 87 PHE A O 1
ATOM 678 N N . LYS A 1 88 ? 0.440 -3.575 -8.677 1.00 96.25 88 LYS A N 1
ATOM 679 C CA . LYS A 1 88 ? -0.038 -4.797 -9.331 1.00 96.25 88 LYS A CA 1
ATOM 680 C C . LYS A 1 88 ? -1.332 -5.323 -8.711 1.00 96.25 88 LYS A C 1
ATOM 682 O O . LYS A 1 88 ? -2.118 -5.923 -9.432 1.00 96.25 88 LYS A O 1
ATOM 687 N N . VAL A 1 89 ? -1.591 -5.048 -7.429 1.00 97.94 89 VAL A N 1
ATOM 688 C CA . VAL A 1 89 ? -2.874 -5.379 -6.786 1.00 97.94 89 VAL A CA 1
ATOM 689 C C . VAL A 1 89 ? -4.031 -4.697 -7.524 1.00 97.94 89 VAL A C 1
ATOM 691 O O . VAL A 1 89 ? -4.985 -5.362 -7.917 1.00 97.94 89 VAL A O 1
ATOM 694 N N . LEU A 1 90 ? -3.908 -3.396 -7.807 1.00 97.75 90 LEU A N 1
ATOM 695 C CA . LEU A 1 90 ? -4.919 -2.626 -8.541 1.00 97.75 90 LEU A CA 1
ATOM 696 C C . LEU A 1 90 ? -5.016 -3.052 -10.012 1.00 97.75 90 LEU A C 1
ATOM 698 O O . LEU A 1 90 ? -6.115 -3.128 -10.566 1.00 97.75 90 LEU A O 1
ATOM 702 N N . ALA A 1 91 ? -3.882 -3.368 -10.645 1.00 97.50 91 ALA A N 1
ATOM 703 C CA . ALA A 1 91 ? -3.866 -3.883 -12.014 1.00 97.50 91 ALA A CA 1
ATOM 704 C C . ALA A 1 91 ? -4.620 -5.223 -12.124 1.00 97.50 91 ALA A C 1
ATOM 706 O O . ALA A 1 91 ? -5.446 -5.394 -13.021 1.00 97.50 91 ALA A O 1
ATOM 707 N N . CYS A 1 92 ? -4.395 -6.144 -11.181 1.00 97.62 92 CYS A N 1
ATOM 708 C CA . CYS A 1 92 ? -5.115 -7.415 -11.105 1.00 97.62 92 CYS A CA 1
ATOM 709 C C . CYS A 1 92 ? -6.601 -7.216 -10.789 1.00 97.62 92 CYS A C 1
ATOM 711 O O . CYS A 1 92 ? -7.434 -7.826 -11.450 1.00 97.62 92 CYS A O 1
ATOM 713 N N . ALA A 1 93 ? -6.950 -6.337 -9.845 1.00 98.06 93 ALA A N 1
ATOM 714 C CA . ALA A 1 93 ? -8.347 -6.026 -9.539 1.00 98.06 93 ALA A CA 1
ATOM 715 C C . ALA A 1 93 ? -9.095 -5.483 -10.770 1.00 98.06 93 ALA A C 1
ATOM 717 O O . ALA A 1 93 ? -10.207 -5.910 -11.068 1.00 98.06 93 ALA A O 1
ATOM 718 N N . THR A 1 94 ? -8.449 -4.608 -11.547 1.00 98.06 94 THR A N 1
ATOM 719 C CA . THR A 1 94 ? -9.006 -4.088 -12.806 1.00 98.06 94 THR A CA 1
ATOM 720 C C . THR A 1 94 ? -9.169 -5.194 -13.850 1.00 98.06 94 THR A C 1
ATOM 722 O O . THR A 1 94 ? -10.184 -5.247 -14.545 1.00 98.06 94 THR A O 1
ATOM 725 N N . LEU A 1 95 ? -8.190 -6.097 -13.973 1.00 97.38 95 LEU A N 1
ATOM 726 C CA . LEU A 1 95 ? -8.290 -7.249 -14.869 1.00 97.38 95 LEU A CA 1
ATOM 727 C C . LEU A 1 95 ? -9.476 -8.145 -14.489 1.00 97.38 95 LEU A C 1
ATOM 729 O O . LEU A 1 95 ? -10.250 -8.508 -15.369 1.00 97.38 95 LEU A O 1
ATOM 733 N N . LEU A 1 96 ? -9.640 -8.455 -13.202 1.00 98.12 96 LEU A N 1
ATOM 734 C CA . LEU A 1 96 ? -10.750 -9.267 -12.697 1.00 98.12 96 LEU A CA 1
ATOM 735 C C . LEU A 1 96 ? -12.101 -8.584 -12.932 1.00 98.12 96 LEU A C 1
ATOM 737 O O . LEU A 1 96 ? -13.000 -9.212 -13.473 1.00 98.12 96 LEU A O 1
ATOM 741 N N . SER A 1 97 ? -12.209 -7.277 -12.686 1.00 98.25 97 SER A N 1
ATOM 742 C CA . SER A 1 97 ? -13.426 -6.515 -13.001 1.00 98.25 97 SER A CA 1
ATOM 743 C C . SER A 1 97 ? -13.808 -6.599 -14.487 1.00 98.25 97 SER A C 1
ATOM 745 O O . SER A 1 97 ? -14.986 -6.700 -14.831 1.00 98.25 97 SER A O 1
ATOM 747 N N . ARG A 1 98 ? -12.824 -6.619 -15.397 1.00 97.88 98 ARG A N 1
ATOM 748 C CA . ARG A 1 98 ? -13.077 -6.830 -16.833 1.00 97.88 98 ARG A CA 1
ATOM 749 C C . ARG A 1 98 ? -13.508 -8.258 -17.161 1.00 97.88 98 ARG A C 1
ATOM 751 O O . ARG A 1 98 ? -14.231 -8.438 -18.138 1.00 97.88 98 ARG A O 1
ATOM 758 N N . VAL A 1 99 ? -13.046 -9.250 -16.402 1.00 98.19 99 VAL A N 1
ATOM 759 C CA . VAL A 1 99 ? -13.505 -10.641 -16.532 1.00 98.19 99 VAL A CA 1
ATOM 760 C C . VAL A 1 99 ? -14.960 -10.745 -16.093 1.00 98.19 99 VAL A C 1
ATOM 762 O O . VAL A 1 99 ? -15.768 -11.282 -16.846 1.00 98.19 99 VAL A O 1
ATOM 765 N N . ASP A 1 100 ? -15.313 -10.155 -14.951 1.00 98.12 100 ASP A N 1
ATOM 766 C CA . ASP A 1 100 ? -16.689 -10.139 -14.437 1.00 98.12 100 ASP A CA 1
ATOM 767 C C . ASP A 1 100 ? -17.653 -9.448 -15.413 1.00 98.12 100 ASP A C 1
ATOM 769 O O . ASP A 1 100 ? -18.785 -9.886 -15.607 1.00 98.12 100 ASP A O 1
ATOM 773 N N . ALA A 1 101 ? -17.182 -8.403 -16.101 1.00 98.00 101 ALA A N 1
ATOM 774 C CA . ALA A 1 101 ? -17.927 -7.716 -17.156 1.00 98.00 101 ALA A CA 1
ATOM 775 C C . ALA A 1 101 ? -17.986 -8.484 -18.497 1.00 98.00 101 ALA A C 1
ATOM 777 O O . ALA A 1 101 ? -18.530 -7.968 -19.474 1.00 98.00 101 ALA A O 1
ATOM 778 N N . GLY A 1 102 ? -17.380 -9.672 -18.596 1.00 97.00 102 GLY A N 1
ATOM 779 C CA . GLY A 1 102 ? -17.306 -10.464 -19.830 1.00 97.00 102 GLY A CA 1
ATOM 780 C C . GLY A 1 102 ? -16.416 -9.862 -20.926 1.00 97.00 102 GLY A C 1
ATOM 781 O O . GLY A 1 102 ? -16.424 -10.332 -22.062 1.00 97.00 102 GLY A O 1
ATOM 782 N N . ALA A 1 103 ? -15.630 -8.828 -20.615 1.00 97.19 103 ALA A N 1
ATOM 783 C CA . ALA A 1 103 ? -14.784 -8.120 -21.576 1.00 97.19 103 ALA A CA 1
ATOM 784 C C . ALA A 1 103 ? -13.436 -8.820 -21.836 1.00 97.19 103 ALA A C 1
ATOM 786 O O . ALA A 1 103 ? -12.709 -8.451 -22.761 1.00 97.19 103 ALA A O 1
ATOM 787 N N . THR A 1 104 ? -13.060 -9.795 -21.006 1.00 94.75 104 THR A N 1
ATOM 788 C CA . THR A 1 104 ? -11.876 -10.646 -21.191 1.00 94.75 104 THR A CA 1
ATOM 789 C C . THR A 1 104 ? -12.066 -11.985 -20.477 1.00 94.75 104 THR A C 1
ATOM 791 O O . THR A 1 104 ? -12.977 -12.135 -19.672 1.00 94.75 104 THR A O 1
ATOM 794 N N . GLN A 1 105 ? -11.201 -12.959 -20.761 1.00 95.75 105 GLN A N 1
ATOM 795 C CA . GLN A 1 105 ? -11.205 -14.275 -20.114 1.00 95.75 105 GLN A CA 1
ATOM 796 C C . GLN A 1 105 ? -9.843 -14.536 -19.458 1.00 95.75 105 GLN A C 1
ATOM 798 O O . GLN A 1 105 ? -8.821 -14.060 -19.961 1.00 95.75 105 GLN A O 1
ATOM 803 N N . LEU A 1 106 ? -9.822 -15.261 -18.336 1.00 95.56 106 LEU A N 1
ATOM 804 C CA . LEU A 1 106 ? -8.589 -15.558 -17.587 1.00 95.56 106 LEU A CA 1
ATOM 805 C C . LEU A 1 106 ? -7.702 -16.603 -18.275 1.00 95.56 106 LEU A C 1
ATOM 807 O O . LEU A 1 106 ? -6.486 -16.583 -18.112 1.00 95.56 106 LEU A O 1
ATOM 811 N N . ASP A 1 107 ? -8.297 -17.498 -19.057 1.00 94.38 107 ASP A N 1
ATOM 812 C CA . ASP A 1 107 ? -7.618 -18.530 -19.844 1.00 94.38 107 ASP A CA 1
ATOM 813 C C . ASP A 1 107 ? -7.125 -18.018 -21.210 1.00 94.38 107 ASP A C 1
ATOM 815 O O . ASP A 1 107 ? -6.448 -18.739 -21.954 1.00 94.38 107 ASP A O 1
ATOM 819 N N . ARG A 1 108 ? -7.405 -16.747 -21.534 1.00 93.56 108 ARG A N 1
ATOM 820 C CA . ARG A 1 108 ? -6.891 -16.089 -22.733 1.00 93.56 108 ARG A CA 1
ATOM 821 C C . ARG A 1 108 ? -5.364 -16.132 -22.726 1.00 93.56 108 ARG A C 1
ATOM 823 O O . ARG A 1 108 ? -4.697 -15.511 -21.900 1.00 93.56 108 ARG A O 1
ATOM 830 N N . ARG A 1 109 ? -4.793 -16.784 -23.736 1.00 92.06 109 ARG A N 1
ATOM 831 C CA . ARG A 1 109 ? -3.343 -16.791 -23.947 1.00 92.06 109 ARG A CA 1
ATOM 832 C C . ARG A 1 109 ? -2.857 -15.426 -24.429 1.00 92.06 109 ARG A C 1
ATOM 834 O O . ARG A 1 109 ? -3.396 -14.864 -25.382 1.00 92.06 109 ARG A O 1
ATOM 841 N N . VAL A 1 110 ? -1.794 -14.933 -23.799 1.00 91.06 110 VAL A N 1
ATOM 842 C CA . VAL A 1 110 ? -1.061 -13.735 -24.219 1.00 91.06 110 VAL A CA 1
ATOM 843 C C . VAL A 1 110 ? 0.288 -14.183 -24.770 1.00 91.06 110 VAL A C 1
ATOM 845 O O . VAL A 1 110 ? 1.085 -14.789 -24.056 1.00 91.06 110 VAL A O 1
ATOM 848 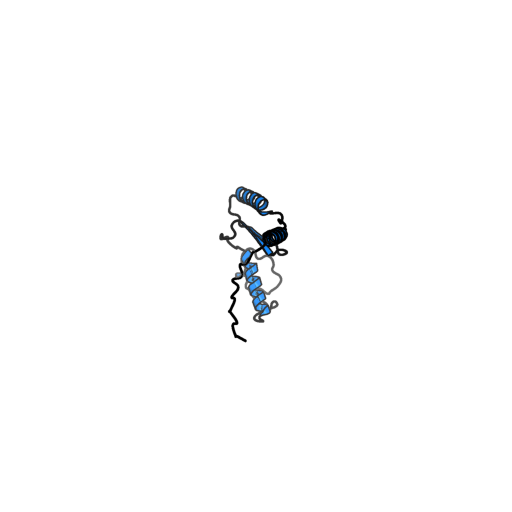N N . ALA A 1 111 ? 0.514 -13.939 -26.059 1.00 91.38 111 ALA A N 1
ATOM 849 C CA . ALA A 1 111 ? 1.815 -14.153 -26.678 1.00 91.38 111 ALA A CA 1
ATOM 850 C C . ALA A 1 111 ? 2.730 -12.961 -26.369 1.00 91.38 111 ALA A C 1
ATOM 852 O O . ALA A 1 111 ? 2.270 -11.822 -26.378 1.00 91.38 111 ALA A O 1
ATOM 853 N N . TYR A 1 112 ? 4.000 -13.245 -26.102 1.00 88.00 112 TYR A N 1
ATOM 854 C CA . TYR A 1 112 ? 5.055 -12.254 -25.914 1.00 88.00 112 TYR A CA 1
ATOM 855 C C . TYR A 1 112 ? 6.358 -12.796 -26.505 1.00 88.00 112 TYR A C 1
ATOM 857 O O . TYR A 1 112 ? 6.551 -14.015 -26.619 1.00 88.00 112 TYR A O 1
ATOM 865 N N . GLU A 1 113 ? 7.243 -11.894 -26.894 1.00 90.00 113 GLU A N 1
ATOM 866 C CA . GLU A 1 113 ? 8.550 -12.198 -27.457 1.00 90.00 113 GLU A CA 1
ATOM 867 C C . GLU A 1 113 ? 9.631 -12.181 -26.377 1.00 90.00 113 GLU A C 1
ATOM 869 O O . GLU A 1 113 ? 9.455 -11.671 -25.270 1.00 90.00 113 GLU A O 1
ATOM 874 N N . ARG A 1 114 ? 10.809 -12.735 -26.688 1.00 85.69 114 ARG A N 1
ATOM 875 C CA . ARG A 1 114 ? 11.942 -12.690 -25.750 1.00 85.69 114 ARG A CA 1
ATOM 876 C C . ARG A 1 114 ? 12.354 -11.249 -25.430 1.00 85.69 114 ARG A C 1
ATOM 878 O O . ARG A 1 114 ? 12.800 -11.001 -24.315 1.00 85.69 114 ARG A O 1
ATOM 885 N N . ALA A 1 115 ? 12.199 -10.336 -26.388 1.00 89.75 115 ALA A N 1
ATOM 886 C CA . ALA A 1 115 ? 12.506 -8.919 -26.221 1.00 89.75 115 ALA A CA 1
ATOM 887 C C . ALA A 1 115 ? 11.589 -8.217 -25.200 1.00 89.75 115 ALA A C 1
ATOM 889 O O . ALA A 1 115 ? 12.007 -7.230 -24.603 1.00 89.75 115 ALA A O 1
ATOM 890 N N . ASP A 1 116 ? 10.394 -8.758 -24.935 1.00 89.19 116 ASP A N 1
ATOM 891 C CA . ASP A 1 116 ? 9.444 -8.201 -23.962 1.00 89.19 116 ASP A CA 1
ATOM 892 C C . ASP A 1 116 ? 9.807 -8.545 -22.505 1.00 89.19 116 ASP A C 1
ATOM 894 O O . ASP A 1 116 ? 9.209 -8.029 -21.557 1.00 89.19 116 ASP A O 1
ATOM 898 N N . LEU A 1 117 ? 10.772 -9.448 -22.295 1.00 89.50 117 LEU A N 1
ATOM 899 C CA . LEU A 1 117 ? 11.167 -9.890 -20.963 1.00 89.50 117 LEU A CA 1
ATOM 900 C C . LEU A 1 117 ? 12.045 -8.848 -20.271 1.00 89.50 117 LEU A C 1
ATOM 902 O O . LEU A 1 117 ? 13.187 -8.604 -20.655 1.00 89.50 117 LEU A O 1
ATOM 906 N N . VAL A 1 118 ? 11.534 -8.320 -19.164 1.00 91.25 118 VAL A N 1
ATOM 907 C CA . VAL A 1 118 ? 12.268 -7.415 -18.277 1.00 91.25 118 VAL A CA 1
ATOM 908 C C . VAL A 1 118 ? 12.930 -8.162 -17.116 1.00 91.25 118 VAL A C 1
ATOM 910 O O . VAL A 1 118 ? 12.559 -9.292 -16.767 1.00 91.25 118 VAL A O 1
ATOM 913 N N . THR A 1 119 ? 13.913 -7.513 -16.490 1.00 90.56 119 THR A N 1
ATOM 914 C CA . THR A 1 119 ? 14.583 -7.984 -15.270 1.00 90.56 119 THR A CA 1
ATOM 915 C C . THR A 1 119 ? 13.565 -8.383 -14.194 1.00 90.56 119 THR A C 1
ATOM 917 O O . THR A 1 119 ? 12.534 -7.736 -14.040 1.00 90.56 119 THR A O 1
ATOM 920 N N . TYR A 1 120 ? 13.874 -9.434 -13.424 1.00 86.88 120 TYR A N 1
ATOM 921 C CA . TYR A 1 120 ? 13.017 -9.969 -12.352 1.00 86.88 120 TYR A CA 1
ATOM 922 C C . TYR A 1 120 ? 11.709 -10.637 -12.839 1.00 86.88 120 TYR A C 1
ATOM 924 O O . TYR A 1 120 ? 10.639 -10.455 -12.265 1.00 86.88 120 TYR A O 1
ATOM 932 N N . SER A 1 121 ? 11.820 -11.488 -13.871 1.00 86.81 121 SER A N 1
ATOM 933 C CA . SER A 1 121 ? 10.720 -12.314 -14.417 1.00 86.81 121 SER A CA 1
ATOM 934 C C . SER A 1 121 ? 10.981 -13.835 -14.248 1.00 86.81 121 SER A C 1
ATOM 936 O O . SER A 1 121 ? 11.381 -14.489 -15.224 1.00 86.81 121 SER A O 1
ATOM 938 N N . PRO A 1 122 ? 10.846 -14.410 -13.027 1.00 79.25 122 PRO A N 1
ATOM 939 C CA . PRO A 1 122 ? 11.270 -15.784 -12.712 1.00 79.25 122 PRO A CA 1
ATOM 940 C C . PRO A 1 122 ? 10.244 -16.896 -13.022 1.00 79.25 122 PRO A C 1
ATOM 942 O O . PRO A 1 122 ? 10.652 -17.976 -13.443 1.00 79.25 122 PRO A O 1
ATOM 945 N N . SER A 1 123 ? 8.933 -16.680 -12.855 1.00 61.25 123 SER A N 1
ATOM 946 C CA . SER A 1 123 ? 7.908 -17.695 -13.157 1.00 61.25 123 SER A CA 1
ATOM 947 C C . SER A 1 123 ? 7.581 -17.708 -14.655 1.00 61.25 123 SER A C 1
ATOM 949 O O . SER A 1 123 ? 6.874 -16.846 -15.169 1.00 61.25 123 SER A O 1
ATOM 951 N N . ARG A 1 124 ? 8.123 -18.696 -15.377 1.00 57.78 124 ARG A N 1
ATOM 952 C CA . ARG A 1 124 ? 7.892 -18.907 -16.817 1.00 57.78 124 ARG A CA 1
ATOM 953 C C . ARG A 1 124 ? 7.481 -20.350 -17.087 1.00 57.78 124 ARG A C 1
ATOM 955 O O . ARG A 1 124 ? 8.307 -21.167 -17.482 1.00 57.78 124 ARG A O 1
ATOM 962 N N . SER A 1 125 ? 6.210 -20.682 -16.892 1.00 42.12 125 SER A N 1
ATOM 963 C CA . SER A 1 125 ? 5.658 -21.947 -17.382 1.00 42.12 125 SER A CA 1
ATOM 964 C C . SER A 1 125 ? 4.981 -21.737 -18.741 1.00 42.12 125 SER A C 1
ATOM 966 O O . SER A 1 125 ? 3.879 -21.215 -18.862 1.00 42.12 125 SER A O 1
ATOM 968 N N . THR A 1 126 ? 5.697 -22.171 -19.779 1.00 51.25 126 THR A N 1
ATOM 969 C CA . THR A 1 126 ? 5.155 -22.720 -21.030 1.00 51.25 126 THR A CA 1
ATOM 970 C C . THR A 1 126 ? 4.222 -21.819 -21.844 1.00 51.25 126 THR A C 1
ATOM 972 O O . THR A 1 126 ? 3.012 -22.028 -21.889 1.00 51.25 126 THR A O 1
ATOM 975 N N . THR A 1 127 ? 4.777 -20.892 -22.628 1.00 50.81 127 THR A N 1
ATOM 976 C CA . THR A 1 127 ? 4.165 -20.483 -23.906 1.00 50.81 127 THR A CA 1
ATOM 977 C C . THR A 1 127 ? 5.264 -20.147 -24.912 1.00 50.81 127 THR A C 1
ATOM 979 O O . THR A 1 127 ? 6.318 -19.625 -24.563 1.00 50.81 127 THR A O 1
ATOM 982 N N . ARG A 1 128 ? 5.045 -20.592 -26.152 1.00 51.41 128 ARG A N 1
ATOM 983 C CA . ARG A 1 128 ? 6.019 -20.690 -27.239 1.00 51.41 128 ARG A CA 1
ATOM 984 C C . ARG A 1 128 ? 6.585 -19.301 -27.568 1.00 51.41 128 ARG A C 1
ATOM 986 O O . ARG A 1 128 ? 5.883 -18.494 -28.166 1.00 51.41 128 ARG A O 1
ATOM 993 N N . VAL A 1 129 ? 7.841 -19.050 -27.198 1.00 51.72 129 VAL A N 1
ATOM 994 C CA . VAL A 1 129 ? 8.612 -17.914 -27.721 1.00 51.72 129 VAL A CA 1
ATOM 995 C C . VAL A 1 129 ? 8.720 -18.143 -29.226 1.00 51.72 129 VAL A C 1
ATOM 997 O O . VAL A 1 129 ? 9.338 -19.124 -29.646 1.00 51.72 129 VAL A O 1
ATOM 1000 N N . ARG A 1 130 ? 8.055 -17.318 -30.043 1.00 51.28 130 ARG A N 1
ATOM 1001 C CA . ARG A 1 130 ? 8.409 -17.255 -31.463 1.00 51.28 130 ARG A CA 1
ATOM 1002 C C . ARG A 1 130 ? 9.792 -16.609 -31.533 1.00 51.28 130 ARG A C 1
ATOM 1004 O O . ARG A 1 130 ? 10.028 -15.603 -30.870 1.00 51.28 130 ARG A O 1
ATOM 1011 N N . ALA A 1 131 ? 10.698 -17.321 -32.196 1.00 45.69 131 ALA A N 1
ATOM 1012 C CA . ALA A 1 131 ? 12.052 -16.872 -32.482 1.00 45.69 131 ALA A CA 1
ATOM 1013 C C . ALA A 1 131 ? 12.036 -15.758 -33.528 1.00 45.69 131 ALA A C 1
ATOM 1015 O O . ALA A 1 131 ? 11.095 -15.773 -34.358 1.00 45.69 131 ALA A O 1
#

Sequence (131 aa):
MPTQGSAYKPRMRLFIPFRLVYLLAAWALCLAPLASAAPDFAPELESQITRIEASVGGRLGVGVIDTQTDTSWNYRGDERFPLCSTFKVLACATLLSRVDAGATQLDRRVAYERADLVTYSPSRSTTRVRA

Foldseek 3Di:
DDDDDDDDDDDDDDDDDPVVVVVVVVVVVVPPPPPVPDPPCPVVVVVVQVVVCVVVVHDDKDWDADPVVRDIDIDCPVDDDDCVVVCVVV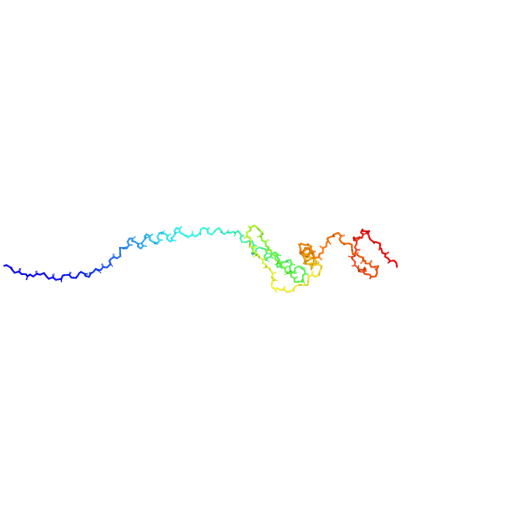VVVVVVVCVVVVNDPPPDDDDDAPVPDDPPDPDDPDDDHDD